Protein AF-A0A2T7WYU6-F1 (afdb_monomer_lite)

pLDDT: mean 73.63, std 10.18, range [45.56, 88.12]

Sequence (166 aa):
MTIEILLGGFVAAFGLLSVIFARQLTDFLVAANYVISAHRGADMNASQGPWSNRILGVLFMAFGTFLIVIGATSAPSPGRSPSQVGEVVGPLIAAAILALIGLIVLFSRRHLAVLAAQRLRTHAGDIYQDPEVDRYARMIVSTFAAWVFILAALFSAIGVIITLGP

Structure (mmCIF, N/CA/C/O backbone):
data_AF-A0A2T7WYU6-F1
#
_entry.id   AF-A0A2T7WYU6-F1
#
loop_
_atom_site.group_PDB
_atom_site.id
_atom_site.type_symbol
_atom_site.label_atom_id
_atom_site.label_alt_id
_atom_site.label_comp_id
_atom_site.label_asym_id
_atom_site.label_entity_id
_atom_site.label_seq_id
_atom_site.pdbx_PDB_ins_code
_atom_site.Cartn_x
_atom_site.Cartn_y
_atom_site.Cartn_z
_atom_site.occupancy
_atom_site.B_iso_or_equiv
_atom_site.auth_seq_id
_atom_site.auth_comp_id
_atom_site.auth_asym_id
_atom_site.auth_atom_id
_atom_site.pdbx_PDB_model_num
ATOM 1 N N . MET A 1 1 ? 9.387 1.358 -22.549 1.00 52.19 1 MET A N 1
ATOM 2 C CA . MET A 1 1 ? 9.444 -0.117 -22.587 1.00 52.19 1 MET A CA 1
ATOM 3 C C . MET A 1 1 ? 9.547 -0.734 -21.193 1.00 52.19 1 MET A C 1
ATOM 5 O O . MET A 1 1 ? 8.622 -1.397 -20.746 1.00 52.19 1 MET A O 1
ATOM 9 N N . THR A 1 2 ? 10.645 -0.523 -20.460 1.00 57.41 2 THR A N 1
ATOM 10 C CA . THR A 1 2 ? 10.868 -1.237 -19.188 1.00 57.41 2 THR A CA 1
ATOM 11 C C . THR A 1 2 ? 9.988 -0.748 -18.036 1.00 57.41 2 THR A C 1
ATOM 13 O O . THR A 1 2 ? 9.547 -1.545 -17.211 1.00 57.41 2 THR A O 1
ATOM 16 N N . ILE A 1 3 ? 9.687 0.554 -17.993 1.00 62.38 3 ILE A N 1
ATOM 17 C CA . ILE A 1 3 ? 8.802 1.129 -16.971 1.00 62.38 3 ILE A CA 1
ATOM 18 C C . ILE A 1 3 ? 7.388 0.553 -17.102 1.00 62.38 3 ILE A C 1
ATOM 20 O O . ILE A 1 3 ? 6.796 0.219 -16.083 1.00 62.38 3 ILE A O 1
ATOM 24 N N . GLU A 1 4 ? 6.865 0.361 -18.321 1.00 63.47 4 GLU A N 1
ATOM 25 C CA . GLU A 1 4 ? 5.532 -0.230 -18.514 1.00 63.47 4 GLU A CA 1
ATOM 26 C C . GLU A 1 4 ? 5.485 -1.701 -18.087 1.00 63.47 4 GLU A C 1
ATOM 28 O O . GLU A 1 4 ? 4.490 -2.129 -17.512 1.00 63.47 4 GLU A O 1
ATOM 33 N N . ILE A 1 5 ? 6.565 -2.463 -18.292 1.00 64.19 5 ILE A N 1
ATOM 34 C CA . ILE A 1 5 ? 6.653 -3.866 -17.859 1.00 64.19 5 ILE A CA 1
ATOM 35 C C . ILE A 1 5 ? 6.751 -3.966 -16.333 1.00 64.19 5 ILE A C 1
ATOM 37 O O . ILE A 1 5 ? 6.051 -4.776 -15.731 1.00 64.19 5 ILE A O 1
ATOM 41 N N . LEU A 1 6 ? 7.584 -3.141 -15.691 1.00 65.56 6 LEU A N 1
ATOM 42 C CA . LEU A 1 6 ? 7.717 -3.131 -14.230 1.00 65.56 6 LEU A CA 1
ATOM 43 C C . LEU A 1 6 ? 6.444 -2.627 -13.549 1.00 65.56 6 LEU A C 1
ATOM 45 O O . LEU A 1 6 ? 5.959 -3.252 -12.607 1.00 65.56 6 LEU A O 1
ATOM 49 N N . LEU A 1 7 ? 5.882 -1.524 -14.046 1.00 70.81 7 LEU A N 1
ATOM 50 C CA . LEU A 1 7 ? 4.621 -0.982 -13.557 1.00 70.81 7 LEU A CA 1
ATOM 51 C C . LEU A 1 7 ? 3.480 -1.966 -13.818 1.00 70.81 7 LEU A C 1
ATOM 53 O O . LEU A 1 7 ? 2.688 -2.233 -12.923 1.00 70.81 7 LEU A O 1
ATOM 57 N N . GLY A 1 8 ? 3.418 -2.556 -15.010 1.00 71.44 8 GLY A N 1
ATOM 58 C CA . GLY A 1 8 ? 2.410 -3.545 -15.373 1.00 71.44 8 GLY A CA 1
ATOM 59 C C . GLY A 1 8 ? 2.498 -4.812 -14.524 1.00 71.44 8 GLY A C 1
ATOM 60 O O . GLY A 1 8 ? 1.487 -5.258 -13.985 1.00 71.44 8 GLY A O 1
ATOM 61 N N . GLY A 1 9 ? 3.706 -5.344 -14.314 1.00 71.75 9 GLY A N 1
ATOM 62 C CA . GLY A 1 9 ? 3.968 -6.480 -13.426 1.00 71.75 9 GLY A CA 1
ATOM 63 C C . GLY A 1 9 ? 3.573 -6.195 -11.982 1.00 71.75 9 GLY A C 1
ATOM 64 O O . GLY A 1 9 ? 2.927 -7.020 -11.338 1.00 71.75 9 GLY A O 1
ATOM 65 N N . PHE A 1 10 ? 3.887 -4.997 -11.491 1.00 76.38 10 PHE A N 1
ATOM 66 C CA . PHE A 1 10 ? 3.485 -4.545 -10.167 1.00 76.38 10 PHE A CA 1
ATOM 67 C C . PHE A 1 10 ? 1.966 -4.442 -10.016 1.00 76.38 10 PHE A C 1
ATOM 69 O O . PHE A 1 10 ? 1.401 -4.991 -9.072 1.00 76.38 10 PHE A O 1
ATOM 76 N N . VAL A 1 11 ? 1.298 -3.764 -10.950 1.00 76.62 11 VAL A N 1
ATOM 77 C CA . VAL A 1 11 ? -0.154 -3.574 -10.904 1.00 76.62 11 VAL A CA 1
ATOM 78 C C . VAL A 1 11 ? -0.876 -4.919 -11.040 1.00 76.62 11 VAL A C 1
ATOM 80 O O . VAL A 1 11 ? -1.857 -5.160 -10.336 1.00 76.62 11 VAL A O 1
ATOM 83 N N . ALA A 1 12 ? -0.342 -5.842 -11.846 1.00 74.62 12 ALA A N 1
ATOM 84 C CA . ALA A 1 12 ? -0.865 -7.197 -11.956 1.00 74.62 12 ALA A CA 1
ATOM 85 C C . ALA A 1 12 ? -0.694 -8.004 -10.659 1.00 74.62 12 ALA A C 1
ATOM 87 O O . ALA A 1 12 ? -1.646 -8.626 -10.189 1.00 74.62 12 ALA A O 1
ATOM 88 N N . ALA A 1 13 ? 0.490 -7.961 -10.042 1.00 77.06 13 ALA A N 1
ATOM 89 C CA . ALA A 1 13 ? 0.745 -8.632 -8.770 1.00 77.06 13 ALA A CA 1
ATOM 90 C C . ALA A 1 13 ? -0.124 -8.063 -7.637 1.00 77.06 13 ALA A C 1
ATOM 92 O O . ALA A 1 13 ? -0.689 -8.826 -6.853 1.00 77.06 13 ALA A O 1
ATOM 93 N N . PHE A 1 14 ? -0.288 -6.738 -7.573 1.00 79.19 14 PHE A N 1
ATOM 94 C CA . PHE A 1 14 ? -1.203 -6.103 -6.629 1.00 79.19 14 PHE A CA 1
ATOM 95 C C . PHE A 1 14 ? -2.639 -6.571 -6.854 1.00 79.19 14 PHE A C 1
ATOM 97 O O . PHE A 1 14 ? -3.278 -7.019 -5.907 1.00 79.19 14 PHE A O 1
ATOM 104 N N . GLY A 1 15 ? -3.115 -6.550 -8.102 1.00 75.38 15 GLY A N 1
ATOM 105 C CA . GLY A 1 15 ? -4.452 -7.026 -8.443 1.00 75.38 15 GLY A CA 1
ATOM 106 C C . GLY A 1 15 ? -4.690 -8.478 -8.019 1.00 75.38 15 GLY A C 1
ATOM 107 O O . GLY A 1 15 ? -5.727 -8.788 -7.431 1.00 75.38 15 GLY A O 1
ATOM 108 N N . LEU A 1 16 ? -3.703 -9.356 -8.224 1.00 80.31 16 LEU A N 1
ATOM 109 C CA . LEU A 1 16 ? -3.763 -10.755 -7.797 1.00 80.31 16 LEU A CA 1
ATOM 110 C C . LEU A 1 16 ? -3.878 -10.881 -6.273 1.00 80.31 16 LEU A C 1
ATOM 112 O O . LEU A 1 16 ? -4.737 -11.610 -5.770 1.00 80.31 16 LEU A O 1
ATOM 116 N N . LEU A 1 17 ? -3.055 -10.139 -5.529 1.00 78.94 17 LEU A N 1
ATOM 117 C CA . LEU A 1 17 ? -3.119 -10.105 -4.068 1.00 78.94 17 LEU A CA 1
ATOM 118 C C . LEU A 1 17 ? -4.460 -9.545 -3.577 1.00 78.94 17 LEU A C 1
ATOM 120 O O . LEU A 1 17 ? -5.030 -10.087 -2.631 1.00 78.94 17 LEU A O 1
ATOM 124 N N . SER A 1 18 ? -5.007 -8.524 -4.241 1.00 80.81 18 SER A N 1
ATOM 125 C CA . SER A 1 18 ? -6.327 -7.966 -3.937 1.00 80.81 18 SER A CA 1
ATOM 126 C C . SER A 1 18 ? -7.460 -8.966 -4.154 1.00 80.81 18 SER A C 1
ATOM 128 O O . SER A 1 18 ? -8.436 -8.932 -3.411 1.00 80.81 18 SER A O 1
ATOM 130 N N . VAL A 1 19 ? -7.340 -9.884 -5.119 1.00 80.88 19 VAL A N 1
ATOM 131 C CA . VAL A 1 19 ? -8.325 -10.958 -5.323 1.00 80.88 19 VAL A CA 1
ATOM 132 C C . VAL A 1 19 ? -8.213 -12.033 -4.241 1.00 80.88 19 VAL A C 1
ATOM 134 O O . VAL A 1 19 ? -9.227 -12.402 -3.638 1.00 80.88 19 VAL A O 1
ATOM 137 N N . ILE A 1 20 ? -6.996 -12.523 -3.981 1.00 81.88 20 ILE A N 1
ATOM 138 C CA . ILE A 1 20 ? -6.746 -13.621 -3.032 1.00 81.88 20 ILE A CA 1
ATOM 139 C C . ILE A 1 20 ? -7.078 -13.186 -1.600 1.00 81.88 20 ILE A C 1
ATOM 141 O O . ILE A 1 20 ? -7.778 -13.893 -0.876 1.00 81.88 20 ILE A O 1
ATOM 145 N N . PHE A 1 21 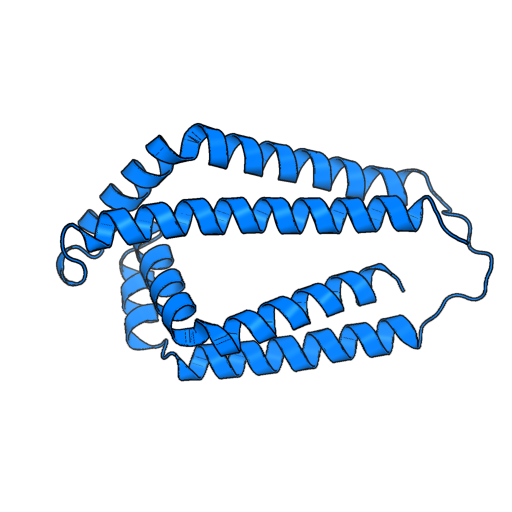? -6.629 -11.994 -1.208 1.00 84.38 21 PHE A N 1
ATOM 146 C CA . PHE A 1 21 ? -6.752 -11.463 0.149 1.00 84.38 21 PHE A CA 1
ATOM 147 C C . PHE A 1 21 ? -7.836 -10.388 0.266 1.00 84.38 21 PHE A C 1
ATOM 149 O O . PHE A 1 21 ? -7.751 -9.499 1.109 1.00 84.38 21 PHE A O 1
ATOM 156 N N . ALA A 1 22 ? -8.872 -10.453 -0.572 1.00 80.38 22 ALA A N 1
ATOM 157 C CA . ALA A 1 22 ? -9.877 -9.397 -0.684 1.00 80.38 22 ALA A CA 1
ATOM 158 C C . ALA A 1 22 ? -10.551 -9.030 0.642 1.00 80.38 22 ALA A C 1
ATOM 160 O O . ALA A 1 22 ? -10.834 -7.861 0.891 1.00 80.38 22 ALA A O 1
ATOM 161 N N . ARG A 1 23 ? -10.804 -10.018 1.508 1.00 80.31 23 ARG A N 1
ATOM 162 C CA . ARG A 1 23 ? -11.423 -9.775 2.817 1.00 80.31 23 ARG A CA 1
ATOM 163 C C . ARG A 1 23 ? -10.468 -9.013 3.733 1.00 80.31 23 ARG A C 1
ATOM 165 O O . ARG A 1 23 ? -10.821 -7.942 4.202 1.00 80.31 23 ARG A O 1
ATOM 172 N N . GLN A 1 24 ? -9.232 -9.494 3.867 1.00 81.62 24 GLN A N 1
ATOM 173 C CA . GLN A 1 24 ? -8.192 -8.839 4.662 1.00 81.62 24 GLN A CA 1
ATOM 174 C C . GLN A 1 24 ? -7.864 -7.435 4.138 1.00 81.62 24 GLN A C 1
ATOM 176 O O . GLN A 1 24 ? -7.609 -6.530 4.927 1.00 81.62 24 GLN A O 1
ATOM 181 N N . LEU A 1 25 ? -7.892 -7.245 2.816 1.00 78.25 25 LEU A N 1
ATOM 182 C CA . LEU A 1 25 ? -7.696 -5.947 2.178 1.00 78.25 25 LEU A CA 1
ATOM 183 C C . LEU A 1 25 ? -8.851 -4.988 2.484 1.00 78.25 25 LEU A C 1
ATOM 185 O O . LEU A 1 25 ? -8.603 -3.819 2.751 1.00 78.25 25 LEU A O 1
ATOM 189 N N . THR A 1 26 ? -10.093 -5.478 2.490 1.00 80.12 26 THR A N 1
ATOM 190 C CA . THR A 1 26 ? -11.270 -4.678 2.871 1.00 80.12 26 THR A CA 1
ATOM 191 C C . THR A 1 26 ? -11.160 -4.226 4.324 1.00 80.12 26 THR A C 1
ATOM 193 O O . THR A 1 26 ? -11.221 -3.030 4.593 1.00 80.12 26 THR A O 1
ATOM 196 N N . ASP A 1 27 ? -10.895 -5.163 5.240 1.00 78.38 27 ASP A N 1
ATOM 197 C CA . ASP A 1 27 ? -10.756 -4.875 6.672 1.00 78.38 27 ASP A CA 1
ATOM 198 C C . ASP A 1 27 ? -9.616 -3.872 6.923 1.00 78.38 27 ASP A C 1
ATOM 200 O O . ASP A 1 27 ? -9.758 -2.927 7.698 1.00 78.38 27 ASP A O 1
ATOM 204 N N . PHE A 1 28 ? -8.498 -4.026 6.204 1.00 80.31 28 PHE A N 1
ATOM 205 C CA . PHE A 1 28 ? -7.383 -3.083 6.229 1.00 80.31 28 PHE A CA 1
ATOM 206 C C . PHE A 1 28 ? -7.772 -1.685 5.733 1.00 80.31 28 PHE A C 1
ATOM 208 O O . PHE A 1 28 ? -7.452 -0.703 6.399 1.00 80.31 28 PHE A O 1
ATOM 215 N N . LEU A 1 29 ? -8.433 -1.574 4.577 1.00 79.12 29 LEU A N 1
ATOM 216 C CA . LEU A 1 29 ? -8.788 -0.286 3.975 1.00 79.12 29 LEU A CA 1
ATOM 217 C C . LEU A 1 29 ? -9.800 0.479 4.829 1.00 79.12 29 LEU A C 1
ATOM 219 O O . LEU A 1 29 ? -9.641 1.686 5.023 1.00 79.12 29 LEU A O 1
ATOM 223 N N . VAL A 1 30 ? -10.798 -0.217 5.372 1.00 80.00 30 VAL A N 1
ATOM 224 C CA . VAL A 1 30 ? -11.782 0.364 6.290 1.00 80.00 30 VAL A CA 1
ATOM 225 C C . VAL A 1 30 ? -11.077 0.863 7.556 1.00 80.00 30 VAL A C 1
ATOM 227 O O . VAL A 1 30 ? -11.162 2.051 7.874 1.00 80.00 30 VAL A O 1
ATOM 230 N N . ALA A 1 31 ? -10.284 0.012 8.218 1.00 76.25 31 ALA A N 1
ATOM 231 C CA . ALA A 1 31 ? -9.547 0.386 9.426 1.00 76.25 31 ALA A CA 1
ATOM 232 C C . ALA A 1 31 ? -8.561 1.548 9.186 1.00 76.25 31 ALA A C 1
ATOM 234 O O . ALA A 1 31 ? -8.472 2.471 9.996 1.00 76.25 31 ALA A O 1
ATOM 235 N N . ALA A 1 32 ? -7.854 1.560 8.052 1.00 78.69 32 ALA A N 1
ATOM 236 C CA . ALA A 1 32 ? -6.951 2.649 7.684 1.00 78.69 32 ALA A CA 1
ATOM 237 C C . ALA A 1 32 ? -7.693 3.982 7.490 1.00 78.69 32 ALA A C 1
ATOM 239 O O . ALA A 1 32 ? -7.177 5.032 7.875 1.00 78.69 32 ALA A O 1
ATOM 240 N N . ASN A 1 33 ? -8.912 3.963 6.947 1.00 81.44 33 ASN A N 1
ATOM 241 C CA . ASN A 1 33 ? -9.697 5.185 6.782 1.00 81.44 33 ASN A CA 1
ATOM 242 C C . ASN A 1 33 ? -10.216 5.725 8.109 1.00 81.44 33 ASN A C 1
ATOM 244 O O . ASN A 1 33 ? -10.158 6.936 8.300 1.00 81.44 33 ASN A O 1
ATOM 248 N N . TYR A 1 34 ? -10.575 4.865 9.063 1.00 77.38 34 TYR A N 1
ATOM 249 C CA . TYR A 1 34 ? -10.875 5.297 10.432 1.00 77.38 34 TYR A CA 1
ATOM 250 C C . TYR A 1 34 ? -9.676 5.956 11.139 1.00 77.38 34 TYR A C 1
ATOM 252 O O . TYR A 1 34 ? -9.865 6.877 11.930 1.00 77.38 34 TYR A O 1
ATOM 260 N N . VAL A 1 35 ? -8.432 5.568 10.823 1.00 77.69 35 VAL A N 1
ATOM 261 C CA . VAL A 1 35 ? -7.228 6.267 11.327 1.00 77.69 35 VAL A CA 1
ATOM 262 C C . VAL A 1 35 ? -7.108 7.690 10.755 1.00 77.69 35 VAL A C 1
ATOM 264 O O . VAL A 1 35 ? -6.616 8.602 11.431 1.00 77.69 35 VAL A O 1
ATOM 267 N N . ILE A 1 36 ? -7.541 7.900 9.510 1.00 77.62 36 ILE A N 1
ATOM 268 C CA . ILE A 1 36 ? -7.458 9.197 8.826 1.00 77.62 36 ILE A CA 1
ATOM 269 C C . ILE A 1 36 ? -8.632 10.104 9.224 1.00 77.62 36 ILE A C 1
ATOM 271 O O . ILE A 1 36 ? -8.410 11.271 9.547 1.00 77.62 36 ILE A O 1
ATOM 275 N N . SER A 1 37 ? -9.866 9.590 9.193 1.00 75.06 37 SER A N 1
ATOM 276 C CA . SER A 1 37 ? -11.101 10.318 9.504 1.00 75.06 37 SER A CA 1
ATOM 277 C C . SER A 1 37 ? -12.274 9.362 9.775 1.00 75.06 37 SER A C 1
ATOM 279 O O . SER A 1 37 ? -12.554 8.484 8.959 1.00 75.06 37 SER A O 1
ATOM 281 N N . ALA A 1 38 ? -13.025 9.590 10.863 1.00 72.06 38 ALA A N 1
ATOM 282 C CA . ALA A 1 38 ? -14.203 8.782 11.213 1.00 72.06 38 ALA A CA 1
ATOM 283 C C . ALA A 1 38 ? -15.261 8.714 10.102 1.00 72.06 38 ALA A C 1
ATOM 285 O O . ALA A 1 38 ? -15.782 7.639 9.821 1.00 72.06 38 ALA A O 1
ATOM 286 N N . HIS A 1 39 ? -15.552 9.843 9.448 1.00 74.88 39 HIS A N 1
ATOM 287 C CA . HIS A 1 39 ? -16.585 9.907 8.409 1.00 74.88 39 HIS A CA 1
ATOM 288 C C . HIS A 1 39 ? -16.217 9.029 7.206 1.00 74.88 39 HIS A C 1
ATOM 290 O O . HIS A 1 39 ? -17.010 8.208 6.762 1.00 74.88 39 HIS A O 1
ATOM 296 N N . ARG A 1 40 ? -14.955 9.112 6.759 1.00 69.38 40 ARG A N 1
ATOM 297 C CA . ARG A 1 40 ? -14.447 8.286 5.653 1.00 69.38 40 ARG A CA 1
ATOM 298 C C . ARG A 1 40 ? -14.454 6.797 5.988 1.00 69.38 40 ARG A C 1
ATOM 300 O O . ARG A 1 40 ? -14.719 5.989 5.107 1.00 69.38 40 ARG A O 1
ATOM 307 N N . GLY A 1 41 ? -14.161 6.438 7.239 1.00 66.62 41 GLY A N 1
ATOM 308 C CA . GLY A 1 41 ? -14.244 5.056 7.711 1.00 66.62 41 GLY A CA 1
ATOM 309 C C . GLY A 1 41 ? -15.669 4.505 7.655 1.00 66.62 41 GLY A C 1
ATOM 310 O O . GLY A 1 41 ? -15.869 3.410 7.135 1.00 66.62 41 GLY A O 1
ATOM 311 N N . ALA A 1 42 ? -16.655 5.283 8.114 1.00 69.38 42 ALA A N 1
ATOM 312 C CA . ALA A 1 42 ? -18.067 4.899 8.092 1.00 69.38 42 ALA A CA 1
ATOM 313 C C . ALA A 1 42 ? -18.607 4.737 6.662 1.00 69.38 42 ALA A C 1
ATOM 315 O O . ALA A 1 42 ? -19.227 3.718 6.356 1.00 69.38 42 ALA A O 1
ATOM 316 N N . ASP A 1 43 ? -18.290 5.678 5.769 1.00 74.88 43 ASP A N 1
ATOM 317 C CA . ASP A 1 43 ? -18.687 5.616 4.359 1.00 74.88 43 ASP A CA 1
ATOM 318 C C . ASP A 1 43 ? -18.069 4.402 3.645 1.00 74.88 43 ASP A C 1
ATOM 320 O O . ASP A 1 43 ? -18.734 3.715 2.863 1.00 74.88 43 ASP A O 1
ATOM 324 N N . MET A 1 44 ? -16.798 4.089 3.926 1.00 70.56 44 MET A N 1
ATOM 325 C CA . MET A 1 44 ? -16.133 2.906 3.370 1.00 70.56 44 MET A CA 1
ATOM 326 C C . MET A 1 44 ? -16.647 1.603 3.966 1.00 70.56 44 MET A C 1
ATOM 328 O O . MET A 1 44 ? -16.815 0.647 3.217 1.00 70.56 44 MET A O 1
ATOM 332 N N . ASN A 1 45 ? -16.945 1.551 5.262 1.00 74.62 45 ASN A N 1
ATOM 333 C CA . ASN A 1 45 ? -17.550 0.372 5.879 1.00 74.62 45 ASN A CA 1
ATOM 334 C C . ASN A 1 45 ? -18.937 0.078 5.278 1.00 74.62 45 ASN A C 1
ATOM 336 O O . ASN A 1 45 ? -19.280 -1.072 5.022 1.00 74.62 45 ASN A O 1
ATOM 340 N N . ALA A 1 46 ? -19.714 1.124 4.983 1.00 66.19 46 ALA A N 1
ATOM 341 C CA . ALA A 1 46 ? -21.035 0.992 4.375 1.00 66.19 46 ALA A CA 1
ATOM 342 C C . ALA A 1 46 ? -20.998 0.566 2.894 1.00 66.19 46 ALA A C 1
ATOM 344 O O . ALA A 1 46 ? -21.958 -0.028 2.405 1.00 66.19 46 ALA A O 1
ATOM 345 N N . SER A 1 47 ? -19.915 0.868 2.167 1.00 74.19 47 SER A N 1
ATOM 346 C CA . SER A 1 47 ? -19.842 0.699 0.705 1.00 74.19 47 SER A CA 1
ATOM 347 C C . SER A 1 47 ? -18.862 -0.373 0.218 1.00 74.19 47 SER A C 1
ATOM 349 O O . SER A 1 47 ? -19.024 -0.882 -0.894 1.00 74.19 47 SER A O 1
ATOM 351 N N . GLN A 1 48 ? -17.851 -0.754 1.007 1.00 72.06 48 GLN A N 1
ATOM 352 C CA . GLN A 1 48 ? -16.833 -1.717 0.583 1.00 72.06 48 GLN A CA 1
ATOM 353 C C . GLN A 1 48 ? -17.128 -3.134 1.073 1.00 72.06 48 GLN A C 1
ATOM 355 O O . GLN A 1 48 ? -16.943 -3.473 2.236 1.00 72.06 48 GLN A O 1
ATOM 360 N N . GLY A 1 49 ? -17.501 -4.005 0.134 1.00 76.56 49 GLY A N 1
ATOM 361 C CA . GLY A 1 49 ? -17.530 -5.453 0.342 1.00 76.56 49 GLY A CA 1
ATOM 362 C C . GLY A 1 49 ? -16.286 -6.155 -0.226 1.00 76.56 49 GLY A C 1
ATOM 363 O O . GLY A 1 49 ? -15.704 -5.673 -1.205 1.00 76.56 49 GLY A O 1
ATOM 364 N N . PRO A 1 50 ? -15.930 -7.361 0.266 1.00 78.62 50 PRO A N 1
ATOM 365 C CA . PRO A 1 50 ? -14.843 -8.168 -0.301 1.00 78.62 50 PRO A CA 1
ATOM 366 C C . PRO A 1 50 ? -14.996 -8.414 -1.806 1.00 78.62 50 PRO A C 1
ATOM 368 O O . PRO A 1 50 ? -14.011 -8.525 -2.528 1.00 78.62 50 PRO A O 1
ATOM 371 N N . TRP A 1 51 ? -16.233 -8.469 -2.301 1.00 83.38 51 TRP A N 1
ATOM 372 C CA . TRP A 1 51 ? -16.523 -8.605 -3.726 1.00 83.38 51 TRP A CA 1
ATOM 373 C C . TRP A 1 51 ? -16.096 -7.375 -4.546 1.00 83.38 51 TRP A C 1
ATOM 375 O O . TRP A 1 51 ? -15.494 -7.540 -5.603 1.00 83.38 51 TRP A O 1
ATOM 385 N N . SER A 1 52 ? -16.296 -6.157 -4.026 1.00 81.69 52 SER A N 1
ATOM 386 C CA . SER A 1 52 ? -15.824 -4.917 -4.663 1.00 81.69 52 SER A CA 1
ATOM 387 C C . SER A 1 52 ? -14.300 -4.916 -4.809 1.00 81.69 52 SER A C 1
ATOM 389 O O . SER A 1 52 ? -13.771 -4.632 -5.881 1.00 81.69 52 SER A O 1
ATOM 391 N N . ASN A 1 53 ? -13.583 -5.328 -3.758 1.00 80.62 53 ASN A N 1
ATOM 392 C CA . ASN A 1 53 ? -12.120 -5.404 -3.790 1.00 80.62 53 ASN A CA 1
ATOM 393 C C . ASN A 1 53 ? -11.594 -6.525 -4.703 1.00 80.62 53 ASN A C 1
ATOM 395 O O . ASN A 1 53 ? -10.545 -6.358 -5.324 1.00 80.62 53 ASN A O 1
ATOM 399 N N . ARG A 1 54 ? -12.344 -7.624 -4.876 1.00 78.75 54 ARG A N 1
ATOM 400 C CA . ARG A 1 54 ? -12.038 -8.632 -5.908 1.00 78.75 54 ARG A CA 1
ATOM 401 C C . ARG A 1 54 ? -12.179 -8.065 -7.313 1.00 78.75 54 ARG A C 1
ATOM 403 O O . ARG A 1 54 ? -11.293 -8.287 -8.127 1.00 78.75 54 ARG A O 1
ATOM 410 N N . ILE A 1 55 ? -13.252 -7.329 -7.601 1.00 84.56 55 ILE A N 1
ATOM 411 C CA . ILE A 1 55 ? -13.448 -6.711 -8.922 1.00 84.56 55 ILE A CA 1
ATOM 412 C C . ILE A 1 55 ? -12.341 -5.711 -9.210 1.00 84.56 55 ILE A C 1
ATOM 414 O O . ILE A 1 55 ? -11.734 -5.765 -10.275 1.00 84.56 55 ILE A O 1
ATOM 418 N N . LEU A 1 56 ? -12.040 -4.844 -8.244 1.00 82.81 56 LEU A N 1
ATOM 419 C CA . LEU A 1 56 ? -10.942 -3.897 -8.360 1.00 82.81 56 LEU A CA 1
ATOM 420 C C . LEU A 1 56 ? -9.612 -4.626 -8.618 1.00 82.81 56 LEU A C 1
ATOM 422 O O . LEU A 1 56 ? -8.853 -4.227 -9.497 1.00 82.81 56 LEU A O 1
ATOM 426 N N . GLY A 1 57 ? -9.367 -5.737 -7.917 1.00 77.94 57 GLY A N 1
ATOM 427 C CA . GLY A 1 57 ? -8.209 -6.598 -8.142 1.00 77.94 57 GLY A CA 1
ATOM 428 C C . GLY A 1 57 ? -8.155 -7.197 -9.551 1.00 77.94 57 GLY A C 1
ATOM 429 O O . GLY A 1 57 ? -7.106 -7.162 -10.187 1.00 77.94 57 GLY A O 1
ATOM 430 N N . VAL A 1 58 ? -9.282 -7.679 -10.086 1.00 85.38 58 VAL A N 1
ATOM 431 C CA . VAL A 1 58 ? -9.380 -8.177 -11.471 1.00 85.38 58 VAL A CA 1
ATOM 432 C C . VAL A 1 58 ? -9.103 -7.069 -12.486 1.00 85.38 58 VAL A C 1
ATOM 434 O O . VAL A 1 58 ? -8.370 -7.300 -13.446 1.00 85.38 58 VAL A O 1
ATOM 437 N N . LEU A 1 59 ? -9.626 -5.862 -12.262 1.00 86.00 59 LEU A N 1
ATOM 438 C CA . LEU A 1 59 ? -9.353 -4.706 -13.118 1.00 86.00 59 LEU A CA 1
ATOM 439 C C . LEU A 1 59 ? -7.870 -4.326 -13.093 1.00 86.00 59 LEU A C 1
ATOM 441 O O . LEU A 1 59 ? -7.285 -4.106 -14.152 1.00 86.00 59 LEU A O 1
ATOM 445 N N . PHE A 1 60 ? -7.241 -4.314 -11.914 1.00 81.06 60 PHE A N 1
ATOM 446 C CA . PHE A 1 60 ? -5.801 -4.090 -11.798 1.00 81.06 60 PHE A CA 1
ATOM 447 C C . PHE A 1 60 ? -4.991 -5.195 -12.480 1.00 81.06 60 PHE A C 1
ATOM 449 O O . PHE A 1 60 ? -4.046 -4.884 -13.195 1.00 81.06 60 PHE A O 1
ATOM 456 N N . MET A 1 61 ? -5.378 -6.468 -12.361 1.00 80.50 61 MET A N 1
ATOM 457 C CA . MET A 1 61 ? -4.727 -7.543 -13.118 1.00 80.50 61 MET A CA 1
ATOM 458 C C . MET A 1 61 ? -4.824 -7.320 -14.624 1.00 80.50 61 MET A C 1
ATOM 460 O O . MET A 1 61 ? -3.799 -7.320 -15.297 1.00 80.50 61 MET A O 1
ATOM 464 N N . ALA A 1 62 ? -6.027 -7.072 -15.145 1.00 78.38 62 ALA A N 1
ATOM 465 C CA . ALA A 1 62 ? -6.240 -6.852 -16.572 1.00 78.38 62 ALA A CA 1
ATOM 466 C C . ALA A 1 62 ? -5.439 -5.647 -17.089 1.00 78.38 62 ALA A C 1
ATOM 468 O O . ALA A 1 62 ? -4.764 -5.741 -18.114 1.00 78.38 62 ALA A O 1
ATOM 469 N N . PHE A 1 63 ? -5.457 -4.535 -16.350 1.00 77.75 63 PHE A N 1
ATOM 470 C CA . PHE A 1 63 ? -4.697 -3.336 -16.691 1.00 77.75 63 PHE A CA 1
ATOM 471 C C . PHE A 1 63 ? -3.182 -3.563 -16.605 1.00 77.75 63 PHE A C 1
ATOM 473 O O . PHE A 1 63 ? -2.447 -3.177 -17.510 1.00 77.75 63 PHE A O 1
ATOM 480 N N . GLY A 1 64 ? -2.706 -4.236 -15.557 1.00 71.81 64 GLY A N 1
ATOM 481 C CA . GLY A 1 64 ? -1.296 -4.574 -15.390 1.00 71.81 64 GLY A CA 1
ATOM 482 C C . GLY A 1 64 ? -0.791 -5.482 -16.510 1.00 71.81 64 GLY A C 1
ATOM 483 O O . GLY A 1 64 ? 0.224 -5.184 -17.135 1.00 71.81 64 GLY A O 1
ATOM 484 N N . THR A 1 65 ? -1.538 -6.535 -16.847 1.00 73.06 65 THR A N 1
ATOM 485 C CA . THR A 1 65 ? -1.231 -7.412 -17.984 1.00 73.06 65 THR A CA 1
ATOM 486 C C . THR A 1 65 ? -1.237 -6.647 -19.306 1.00 73.06 65 THR A C 1
ATOM 488 O O . THR A 1 65 ? -0.338 -6.842 -20.119 1.00 73.06 65 THR A O 1
ATOM 491 N N . PHE A 1 66 ? -2.187 -5.735 -19.515 1.00 76.69 66 PHE A N 1
ATOM 492 C CA . PHE A 1 66 ? -2.220 -4.883 -20.703 1.00 76.69 66 PHE A CA 1
ATOM 493 C C . PHE A 1 66 ? -0.978 -3.985 -20.819 1.00 76.69 66 PHE A C 1
ATOM 495 O O . PHE A 1 66 ? -0.378 -3.913 -21.890 1.00 76.69 66 PHE A O 1
ATOM 502 N N . LEU A 1 67 ? -0.537 -3.367 -19.717 1.00 71.38 67 LEU A N 1
ATOM 503 C CA . LEU A 1 67 ? 0.702 -2.582 -19.679 1.00 71.38 67 LEU A CA 1
ATOM 504 C C . LEU A 1 67 ? 1.943 -3.431 -19.979 1.00 71.38 67 LEU A C 1
ATOM 506 O O . LEU A 1 67 ? 2.827 -2.971 -20.698 1.00 71.38 67 LEU A O 1
ATOM 510 N N . ILE A 1 68 ? 1.998 -4.675 -19.488 1.00 71.25 68 ILE A N 1
ATOM 511 C CA . ILE A 1 68 ? 3.078 -5.616 -19.826 1.00 71.25 68 ILE A CA 1
ATOM 512 C C . ILE A 1 68 ? 3.072 -5.914 -21.326 1.00 71.25 68 ILE A C 1
ATOM 514 O O . ILE A 1 68 ? 4.128 -5.874 -21.949 1.00 71.25 68 ILE A O 1
ATOM 518 N N . VAL A 1 69 ? 1.903 -6.195 -21.911 1.00 70.31 69 VAL A N 1
ATOM 519 C CA . VAL A 1 69 ? 1.773 -6.511 -23.342 1.00 70.31 69 VAL A CA 1
ATOM 520 C C . VAL A 1 69 ? 2.194 -5.318 -24.197 1.00 70.31 69 VAL A C 1
ATOM 522 O O . VAL A 1 69 ? 3.040 -5.491 -25.067 1.00 70.31 69 VAL A O 1
ATOM 525 N N . ILE A 1 70 ? 1.697 -4.107 -23.912 1.00 71.06 70 ILE A N 1
ATOM 526 C CA . ILE A 1 70 ? 2.124 -2.886 -24.616 1.00 71.06 70 ILE A CA 1
ATOM 527 C C . ILE A 1 70 ? 3.623 -2.655 -24.444 1.00 71.06 70 ILE A C 1
ATOM 529 O O . ILE A 1 70 ? 4.316 -2.376 -25.422 1.00 71.06 70 ILE A O 1
ATOM 533 N N . GLY A 1 71 ? 4.135 -2.776 -23.220 1.00 61.97 71 GLY A N 1
ATOM 534 C CA . GLY A 1 71 ? 5.557 -2.625 -22.936 1.00 61.97 71 GLY A CA 1
ATOM 535 C C . GLY A 1 71 ? 6.402 -3.621 -23.730 1.00 61.97 71 GLY A C 1
ATOM 536 O O . GLY A 1 71 ? 7.418 -3.236 -24.298 1.00 61.97 71 GLY A O 1
ATOM 537 N N . ALA A 1 72 ? 5.956 -4.873 -23.849 1.00 64.69 72 ALA A N 1
ATOM 538 C CA . ALA A 1 72 ? 6.635 -5.913 -24.616 1.00 64.69 72 ALA A CA 1
ATOM 539 C C . ALA A 1 72 ? 6.559 -5.688 -26.137 1.00 64.69 72 ALA A C 1
ATOM 541 O O . ALA A 1 72 ? 7.538 -5.945 -26.835 1.00 64.69 72 ALA A O 1
ATOM 542 N N . THR A 1 73 ? 5.435 -5.186 -26.662 1.00 64.69 73 THR A N 1
ATOM 543 C CA . THR A 1 73 ? 5.256 -4.928 -28.104 1.00 64.69 73 THR A CA 1
ATOM 544 C C . THR A 1 73 ? 5.880 -3.614 -28.574 1.00 64.69 73 THR A C 1
ATOM 546 O O . THR A 1 73 ? 6.136 -3.456 -29.763 1.00 64.69 73 THR A O 1
ATOM 549 N N . SER A 1 74 ? 6.145 -2.674 -27.663 1.00 54.69 74 SER A N 1
ATOM 550 C CA . SER A 1 74 ? 6.738 -1.355 -27.954 1.00 54.69 74 SER A CA 1
ATOM 551 C C . SER A 1 74 ? 8.263 -1.350 -27.788 1.00 54.69 74 SER A C 1
ATOM 553 O O . SER A 1 74 ? 8.846 -0.344 -27.371 1.00 54.69 74 SER A O 1
ATOM 555 N N . ALA A 1 75 ? 8.911 -2.493 -28.038 1.00 51.41 75 ALA A N 1
ATOM 556 C CA . ALA A 1 75 ? 10.342 -2.657 -27.832 1.00 51.41 75 ALA A CA 1
ATOM 557 C C . ALA A 1 75 ? 11.145 -1.610 -28.627 1.00 51.41 75 ALA A C 1
ATOM 559 O O . ALA A 1 75 ? 10.911 -1.461 -29.829 1.00 51.41 75 ALA A O 1
ATOM 560 N N . PRO A 1 76 ? 12.087 -0.872 -28.006 1.00 49.34 76 PRO A N 1
ATOM 561 C CA . PRO A 1 76 ? 12.993 -0.037 -28.762 1.00 49.34 76 PRO A CA 1
ATOM 562 C C . PRO A 1 76 ? 13.860 -0.949 -29.628 1.00 49.34 76 PRO A C 1
ATOM 564 O O . PRO A 1 76 ? 14.330 -1.990 -29.164 1.00 49.34 76 PRO A O 1
ATOM 567 N N . SER A 1 77 ? 14.110 -0.531 -30.870 1.00 46.12 77 SER A N 1
ATOM 568 C CA . SER A 1 77 ? 15.232 -1.063 -31.642 1.00 46.12 77 SER A CA 1
ATOM 569 C C . SER A 1 77 ? 16.505 -1.041 -30.782 1.00 46.12 77 SER A C 1
ATOM 571 O O . SER A 1 77 ? 16.702 -0.078 -30.030 1.00 46.12 77 SER A O 1
ATOM 573 N N . PRO A 1 78 ? 17.373 -2.062 -30.888 1.00 45.56 78 PRO A N 1
ATOM 574 C CA . PRO A 1 78 ? 18.621 -2.098 -30.136 1.00 45.56 78 PRO A CA 1
ATOM 575 C C . PRO A 1 78 ? 19.433 -0.823 -30.411 1.00 45.56 78 PRO A C 1
ATOM 577 O O . PRO A 1 78 ? 19.586 -0.442 -31.572 1.00 45.56 78 PRO A O 1
ATOM 580 N N . GLY A 1 79 ? 19.934 -0.160 -29.359 1.00 49.09 79 GLY A N 1
ATOM 581 C CA . GLY A 1 79 ? 20.907 0.934 -29.495 1.00 49.09 79 GLY A CA 1
ATOM 582 C C . GLY A 1 79 ? 20.519 2.329 -28.983 1.00 49.09 79 GLY A C 1
ATOM 583 O O . GLY A 1 79 ? 21.152 3.301 -29.391 1.00 49.09 79 GLY A O 1
ATOM 584 N N . ARG A 1 80 ? 19.524 2.493 -28.098 1.00 51.97 80 ARG A N 1
ATOM 585 C CA . ARG A 1 80 ? 19.275 3.804 -27.460 1.00 51.97 80 ARG A CA 1
ATOM 586 C C . ARG A 1 80 ? 20.069 3.927 -26.155 1.00 51.97 80 ARG A C 1
ATOM 588 O O . ARG A 1 80 ? 19.601 3.496 -25.107 1.00 51.97 80 ARG A O 1
ATOM 595 N N . SER A 1 81 ? 21.254 4.535 -26.218 1.00 54.06 81 SER A N 1
ATOM 596 C CA . SER A 1 81 ? 21.991 4.958 -25.020 1.00 54.06 81 SER A CA 1
ATOM 597 C C . SER A 1 81 ? 21.171 5.993 -24.231 1.00 54.06 81 SER A C 1
ATOM 599 O O . SER A 1 81 ? 20.561 6.857 -24.874 1.00 54.06 81 SER A O 1
ATOM 601 N N . PRO A 1 82 ? 21.161 5.967 -22.883 1.00 54.16 82 PRO A N 1
ATOM 602 C CA . PRO A 1 82 ? 20.476 6.984 -22.083 1.00 54.16 82 PRO A CA 1
ATOM 603 C C . PRO A 1 82 ? 20.986 8.378 -22.469 1.00 54.16 82 PRO A C 1
ATOM 605 O O . PRO A 1 82 ? 22.183 8.656 -22.393 1.00 54.16 82 PRO A O 1
ATOM 608 N N . SER A 1 83 ? 20.091 9.244 -22.953 1.00 55.91 83 SER A N 1
ATOM 609 C CA . SER A 1 83 ? 20.480 10.521 -23.569 1.00 55.91 83 SER A CA 1
ATOM 610 C C . SER A 1 83 ? 20.837 11.600 -22.549 1.00 55.91 83 SER A C 1
ATOM 612 O O . SER A 1 83 ? 21.475 12.588 -22.912 1.00 55.91 83 SER A O 1
ATOM 614 N N . GLN A 1 84 ? 20.434 11.440 -21.283 1.00 56.94 84 GLN A N 1
ATOM 615 C CA . GLN A 1 84 ? 20.687 12.414 -20.222 1.00 56.94 84 GLN A CA 1
ATOM 616 C C . GLN A 1 84 ? 20.876 11.729 -18.862 1.00 56.94 84 GLN A C 1
ATOM 618 O O . GLN A 1 84 ? 20.068 10.903 -18.448 1.00 56.94 84 GLN A O 1
ATOM 623 N N . VAL A 1 85 ? 21.903 12.146 -18.113 1.00 53.41 85 VAL A N 1
ATOM 624 C CA . VAL A 1 85 ? 22.203 11.685 -16.738 1.00 53.41 85 VAL A CA 1
ATOM 625 C C . VAL A 1 85 ? 20.985 11.807 -15.800 1.00 53.41 85 VAL A C 1
ATOM 627 O O . VAL A 1 85 ? 20.812 11.001 -14.886 1.00 53.41 85 VAL A O 1
ATOM 630 N N . GLY A 1 86 ? 20.091 12.770 -16.056 1.00 51.78 86 GLY A N 1
ATOM 631 C CA . GLY A 1 86 ? 18.858 12.967 -15.289 1.00 51.78 86 GLY A CA 1
ATOM 632 C C . GLY A 1 86 ? 17.851 11.810 -15.364 1.00 51.78 86 GLY A C 1
ATOM 633 O O . GLY A 1 86 ? 17.133 11.585 -14.392 1.00 51.78 86 GLY A O 1
ATOM 634 N N . GLU A 1 87 ? 17.833 11.036 -16.456 1.00 58.06 87 GLU A N 1
ATOM 635 C CA . GLU A 1 87 ? 16.900 9.909 -16.655 1.00 58.06 87 GLU A CA 1
ATOM 636 C C . GLU A 1 87 ? 17.198 8.728 -15.715 1.00 58.06 87 GLU A C 1
ATOM 638 O O . GLU A 1 87 ? 16.304 7.963 -15.361 1.00 58.06 87 GLU A O 1
ATOM 643 N N . VAL A 1 88 ? 18.447 8.616 -15.258 1.00 60.66 88 VAL A N 1
ATOM 644 C CA . VAL A 1 88 ? 18.925 7.589 -14.321 1.00 60.66 88 VAL A CA 1
ATOM 645 C C . VAL A 1 88 ? 18.899 8.089 -12.879 1.00 60.66 88 VAL A C 1
ATOM 647 O O . VAL A 1 88 ? 18.465 7.390 -11.961 1.00 60.66 88 VAL A O 1
ATOM 650 N N . VAL A 1 89 ? 19.405 9.307 -12.670 1.00 63.84 89 VAL A N 1
ATOM 651 C CA . VAL A 1 89 ? 19.660 9.845 -11.330 1.00 63.84 89 VAL A CA 1
ATOM 652 C C . VAL A 1 89 ? 18.353 10.176 -10.606 1.00 63.84 89 VAL A C 1
ATOM 654 O O . VAL A 1 89 ? 18.249 9.932 -9.405 1.00 63.84 89 VAL A O 1
ATOM 657 N N . GLY A 1 90 ? 17.327 10.650 -11.322 1.00 65.06 90 GLY A N 1
ATOM 658 C CA . GLY A 1 90 ? 16.015 10.953 -10.741 1.00 65.06 90 GLY A CA 1
ATOM 659 C C . GLY A 1 90 ? 15.350 9.745 -10.060 1.00 65.06 90 GLY A C 1
ATOM 660 O O . GLY A 1 90 ? 15.057 9.819 -8.863 1.00 65.06 90 GLY A O 1
ATOM 661 N N . PRO A 1 91 ? 15.146 8.615 -10.769 1.00 66.25 91 PRO A N 1
ATOM 662 C CA . PRO A 1 91 ? 14.572 7.399 -10.189 1.00 66.25 91 PRO A CA 1
ATOM 663 C C . PRO A 1 91 ? 15.369 6.837 -9.005 1.00 66.25 91 PRO A C 1
ATOM 665 O O . PRO A 1 91 ? 14.772 6.421 -8.015 1.00 66.25 91 PRO A O 1
ATOM 668 N N . LEU A 1 92 ? 16.705 6.872 -9.059 1.00 66.62 92 LEU A N 1
ATOM 669 C CA . LEU A 1 92 ? 17.560 6.390 -7.966 1.00 66.62 92 LEU A CA 1
ATOM 670 C C . LEU A 1 92 ? 17.460 7.267 -6.712 1.00 66.62 92 LEU A C 1
ATOM 672 O O . LEU A 1 92 ? 17.368 6.739 -5.603 1.00 66.62 92 LEU A O 1
ATOM 676 N N . ILE A 1 93 ? 17.426 8.595 -6.867 1.00 72.44 93 ILE A N 1
ATOM 677 C CA . ILE A 1 93 ? 17.208 9.516 -5.742 1.00 72.44 93 ILE A CA 1
ATOM 678 C C . ILE A 1 93 ? 15.816 9.294 -5.140 1.00 72.44 93 ILE A C 1
ATOM 680 O O . ILE A 1 93 ? 15.687 9.187 -3.921 1.00 72.44 93 ILE A O 1
ATOM 684 N N . ALA A 1 94 ? 14.779 9.164 -5.974 1.00 70.69 94 ALA A N 1
ATOM 685 C CA . ALA A 1 94 ? 13.426 8.867 -5.506 1.00 70.69 94 ALA A CA 1
ATOM 686 C C . ALA A 1 94 ? 13.370 7.534 -4.739 1.00 70.69 94 ALA A C 1
ATOM 688 O O . ALA A 1 94 ? 12.784 7.472 -3.657 1.00 70.69 94 ALA A O 1
ATOM 689 N N . ALA A 1 95 ? 14.038 6.492 -5.243 1.00 74.75 95 ALA A N 1
ATOM 690 C CA . ALA A 1 95 ? 14.157 5.204 -4.570 1.00 74.75 95 ALA A CA 1
ATOM 691 C C . ALA A 1 95 ? 14.846 5.320 -3.205 1.00 74.75 95 ALA A C 1
ATOM 693 O O . ALA A 1 95 ? 14.353 4.770 -2.223 1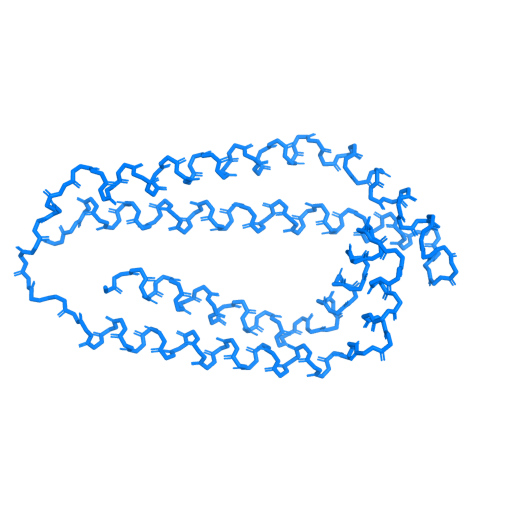.00 74.75 95 ALA A O 1
ATOM 694 N N . ALA A 1 96 ? 15.955 6.061 -3.123 1.00 72.12 96 ALA A N 1
ATOM 695 C CA . ALA A 1 96 ? 16.689 6.268 -1.878 1.00 72.12 96 ALA A CA 1
ATOM 696 C C . ALA A 1 96 ? 15.852 7.024 -0.834 1.00 72.12 96 ALA A C 1
ATOM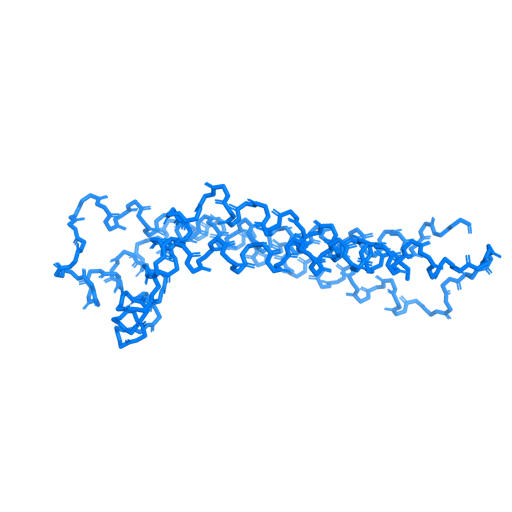 698 O O . ALA A 1 96 ? 15.810 6.624 0.330 1.00 72.12 96 ALA A O 1
ATOM 699 N N . ILE A 1 97 ? 15.135 8.075 -1.250 1.00 78.31 97 ILE A N 1
ATOM 700 C CA . ILE A 1 97 ? 14.229 8.829 -0.373 1.00 78.31 97 ILE A CA 1
ATOM 701 C C . ILE A 1 97 ? 13.094 7.928 0.122 1.00 78.31 97 ILE A C 1
ATOM 703 O O . ILE A 1 97 ? 12.821 7.894 1.321 1.00 78.31 97 ILE A O 1
ATOM 707 N N . LEU A 1 98 ? 12.460 7.158 -0.767 1.00 77.88 98 LEU A N 1
ATOM 708 C CA . LEU A 1 98 ? 11.407 6.215 -0.386 1.00 77.88 98 LEU A CA 1
ATOM 709 C C . LEU A 1 98 ? 11.935 5.146 0.577 1.00 77.88 98 LEU A C 1
ATOM 711 O O . LEU A 1 98 ? 11.307 4.889 1.599 1.00 77.88 98 LEU A O 1
ATOM 715 N N . ALA A 1 99 ? 13.114 4.576 0.324 1.00 74.69 99 ALA A N 1
ATOM 716 C CA . ALA A 1 99 ? 13.736 3.608 1.225 1.00 74.69 99 ALA A CA 1
ATOM 717 C C . ALA A 1 99 ? 14.020 4.213 2.610 1.00 74.69 99 ALA A C 1
ATOM 719 O O . ALA A 1 99 ? 13.767 3.563 3.626 1.00 74.69 99 ALA A O 1
ATOM 720 N N . LEU A 1 100 ? 14.481 5.467 2.667 1.00 80.94 100 LEU A N 1
ATOM 721 C CA . LEU A 1 100 ? 14.697 6.185 3.922 1.00 80.94 100 LEU A CA 1
ATOM 722 C C . LEU A 1 100 ? 13.381 6.414 4.676 1.00 80.94 100 LEU A C 1
ATOM 724 O O . LEU A 1 100 ? 13.317 6.163 5.878 1.00 80.94 100 LEU A O 1
ATOM 728 N N . ILE A 1 101 ? 12.315 6.823 3.981 1.00 79.50 101 ILE A N 1
ATOM 729 C CA . ILE A 1 101 ? 10.973 6.956 4.566 1.00 79.50 101 ILE A CA 1
ATOM 730 C C . ILE A 1 101 ? 10.502 5.604 5.116 1.00 79.50 101 ILE A C 1
ATOM 732 O O . ILE A 1 101 ? 10.049 5.532 6.257 1.00 79.50 101 ILE A O 1
ATOM 736 N N . GLY A 1 102 ? 10.658 4.520 4.352 1.00 74.81 102 GLY A N 1
ATOM 737 C CA . GLY A 1 102 ? 10.307 3.166 4.785 1.00 74.81 102 GLY A CA 1
ATOM 738 C C . GLY A 1 102 ? 11.075 2.737 6.037 1.00 74.81 102 GLY A C 1
ATOM 739 O O . GLY A 1 102 ? 10.486 2.183 6.968 1.00 74.81 102 GLY A O 1
ATOM 740 N N . LEU A 1 103 ? 12.372 3.051 6.106 1.00 81.06 103 LEU A N 1
ATOM 741 C CA . LEU A 1 103 ? 13.210 2.800 7.279 1.00 81.06 103 LEU A CA 1
ATOM 742 C C . LEU A 1 103 ? 12.730 3.597 8.491 1.00 81.06 103 LEU A C 1
ATOM 744 O O . LEU A 1 103 ? 12.565 3.013 9.559 1.00 81.06 103 LEU A O 1
ATOM 748 N N . ILE A 1 104 ? 12.450 4.894 8.334 1.00 81.25 104 ILE A N 1
ATOM 749 C CA . ILE A 1 104 ? 11.905 5.739 9.408 1.00 81.25 104 ILE A CA 1
ATOM 750 C C . ILE A 1 104 ? 10.593 5.143 9.930 1.00 81.25 104 ILE A C 1
ATOM 752 O O . ILE A 1 104 ? 10.436 4.976 11.137 1.00 81.25 104 ILE A O 1
ATOM 756 N N . VAL A 1 105 ? 9.681 4.737 9.041 1.00 78.06 105 VAL A N 1
ATOM 757 C CA . VAL A 1 105 ? 8.419 4.088 9.429 1.00 78.06 105 VAL A CA 1
ATOM 758 C C . VAL A 1 105 ? 8.676 2.786 10.197 1.00 78.06 105 VAL A C 1
ATOM 760 O O . VAL A 1 105 ? 8.025 2.545 11.215 1.00 78.06 105 VAL A O 1
ATOM 763 N N . LEU A 1 106 ? 9.637 1.957 9.772 1.00 80.50 106 LEU A N 1
ATOM 764 C CA . LEU A 1 106 ? 10.002 0.730 10.490 1.00 80.50 106 LEU A CA 1
ATOM 765 C C . LEU A 1 106 ? 10.623 1.004 11.864 1.00 80.50 106 LEU A C 1
ATOM 767 O O . LEU A 1 106 ? 10.276 0.317 12.828 1.00 80.50 106 LEU A O 1
ATOM 771 N N . PHE A 1 107 ? 11.508 1.993 11.985 1.00 82.94 107 PHE A N 1
ATOM 772 C CA . PHE A 1 107 ? 12.096 2.388 13.268 1.00 82.94 107 PHE A CA 1
ATOM 773 C C . PHE A 1 107 ? 11.029 2.944 14.213 1.00 82.94 107 PHE A C 1
ATOM 775 O O . PHE A 1 107 ? 10.966 2.568 15.385 1.00 82.94 107 PHE A O 1
ATOM 782 N N . SER A 1 108 ? 10.113 3.754 13.688 1.00 84.56 108 SER A N 1
ATOM 783 C CA . SER A 1 108 ? 8.994 4.328 14.432 1.00 84.56 108 SER A CA 1
ATOM 784 C C . SER A 1 108 ? 7.796 3.384 14.560 1.00 84.56 108 SER A C 1
ATOM 786 O O . SER A 1 108 ? 6.786 3.781 15.137 1.00 84.56 108 SER A O 1
ATOM 788 N N . ARG A 1 109 ? 7.883 2.124 14.097 1.00 84.12 109 ARG A N 1
ATOM 789 C CA . ARG A 1 109 ? 6.732 1.204 13.991 1.00 84.12 109 ARG A CA 1
ATOM 790 C C . ARG A 1 109 ? 5.944 1.049 15.286 1.00 84.12 109 ARG A C 1
ATOM 792 O O . ARG A 1 109 ? 4.725 0.951 15.254 1.00 84.12 109 ARG A O 1
ATOM 799 N N . ARG A 1 110 ? 6.639 1.024 16.431 1.00 83.81 110 ARG A N 1
ATOM 800 C CA . ARG A 1 110 ? 6.008 0.882 17.751 1.00 83.81 110 ARG A CA 1
ATOM 801 C C . ARG A 1 110 ? 5.201 2.130 18.100 1.00 83.81 110 ARG A C 1
ATOM 803 O O . ARG A 1 110 ? 4.039 2.008 18.460 1.00 83.81 110 ARG A O 1
ATOM 810 N N . HIS A 1 111 ? 5.790 3.311 17.929 1.00 84.00 111 HIS A N 1
ATOM 811 C CA . HIS A 1 111 ? 5.115 4.583 18.186 1.00 84.00 111 HIS A CA 1
ATOM 812 C C . HIS A 1 111 ? 3.959 4.824 17.210 1.00 84.00 111 HIS A C 1
ATOM 814 O O . HIS A 1 111 ? 2.863 5.171 17.637 1.00 84.00 111 HIS A O 1
ATOM 820 N N . LEU A 1 112 ? 4.170 4.568 15.917 1.00 83.88 112 LEU A N 1
ATOM 821 C CA . LEU A 1 112 ? 3.136 4.702 14.892 1.00 83.88 112 LEU A CA 1
ATOM 822 C C . LEU A 1 112 ? 1.977 3.728 15.120 1.00 83.88 112 LEU A C 1
ATOM 824 O O . LEU A 1 112 ? 0.829 4.118 14.947 1.00 83.88 112 LEU A O 1
ATOM 828 N N . ALA A 1 113 ? 2.249 2.492 15.555 1.00 86.00 113 ALA A N 1
ATOM 829 C CA . ALA A 1 113 ? 1.195 1.533 15.873 1.00 86.00 113 ALA A CA 1
ATOM 830 C C . ALA A 1 113 ? 0.378 1.973 17.095 1.00 86.00 113 ALA A C 1
ATOM 832 O O . ALA A 1 113 ? -0.838 1.832 17.082 1.00 86.00 113 ALA A O 1
ATOM 833 N N . VAL A 1 114 ? 1.011 2.559 18.117 1.00 88.12 114 VAL A N 1
ATOM 834 C CA . VAL A 1 114 ? 0.291 3.128 19.269 1.00 88.12 114 VAL A CA 1
ATOM 835 C C . VAL A 1 114 ? -0.586 4.307 18.843 1.00 88.12 114 VAL A C 1
ATOM 837 O O . VAL A 1 114 ? -1.752 4.359 19.223 1.00 88.12 114 VAL A O 1
ATOM 840 N N . LEU A 1 115 ? -0.071 5.217 18.011 1.00 86.44 115 LEU A N 1
ATOM 841 C CA . LEU A 1 115 ? -0.848 6.347 17.489 1.00 86.44 115 LEU A CA 1
ATOM 842 C C . LEU A 1 115 ? -2.015 5.883 16.606 1.00 86.44 115 LEU A C 1
ATOM 844 O O . LEU A 1 115 ? -3.126 6.394 16.729 1.00 86.44 115 LEU A O 1
ATOM 848 N N . ALA A 1 116 ? -1.782 4.896 15.741 1.00 84.19 116 ALA A N 1
ATOM 849 C CA . ALA A 1 116 ? -2.823 4.304 14.908 1.00 84.19 116 ALA A CA 1
ATOM 850 C C . ALA A 1 116 ? -3.886 3.593 15.759 1.00 84.19 116 ALA A C 1
ATOM 852 O O . ALA A 1 116 ? -5.072 3.768 15.499 1.00 84.19 116 ALA A O 1
ATOM 853 N N . ALA A 1 117 ? -3.487 2.863 16.805 1.00 86.31 117 ALA A N 1
ATOM 854 C CA . ALA A 1 117 ? -4.410 2.217 17.737 1.00 86.31 117 ALA A CA 1
ATOM 855 C C . ALA A 1 117 ? -5.248 3.246 18.503 1.00 86.31 117 ALA A C 1
ATOM 857 O O . ALA A 1 117 ? -6.464 3.109 18.580 1.00 86.31 117 ALA A O 1
ATOM 858 N N . GLN A 1 118 ? -4.628 4.318 19.006 1.00 86.50 118 GLN A N 1
ATOM 859 C CA . GLN A 1 118 ? -5.346 5.423 19.647 1.00 86.50 118 GLN A CA 1
ATOM 860 C C . GLN A 1 118 ? -6.376 6.040 18.698 1.00 86.50 118 GLN A C 1
ATOM 862 O O . GLN A 1 118 ? -7.530 6.200 19.082 1.00 86.50 118 GLN A O 1
ATOM 867 N N . ARG A 1 119 ? -5.994 6.315 17.444 1.00 84.31 119 ARG A N 1
ATOM 868 C CA . ARG A 1 119 ? -6.925 6.854 16.445 1.00 84.31 119 ARG A CA 1
ATOM 869 C C . ARG A 1 119 ? -8.036 5.882 16.058 1.00 84.31 119 ARG A C 1
ATOM 871 O O . ARG A 1 119 ? -9.151 6.324 15.801 1.00 84.31 119 ARG A O 1
ATOM 878 N N . LEU A 1 120 ? -7.759 4.584 16.006 1.00 84.38 120 LEU A N 1
ATOM 879 C CA . LEU A 1 120 ? -8.784 3.566 15.777 1.00 84.38 120 LEU A CA 1
ATOM 880 C C . LEU A 1 120 ? -9.780 3.521 16.937 1.00 84.38 120 LEU A C 1
ATOM 882 O O . LEU A 1 120 ? -10.978 3.546 16.689 1.00 84.38 120 LEU A O 1
ATOM 886 N N . ARG A 1 121 ? -9.313 3.555 18.191 1.00 86.69 121 ARG A N 1
ATOM 887 C CA . ARG A 1 121 ? -10.197 3.606 19.371 1.00 86.69 121 ARG A CA 1
ATOM 888 C C . ARG A 1 121 ? -11.092 4.839 19.367 1.00 86.69 121 ARG A C 1
ATOM 890 O O . ARG A 1 121 ? -12.271 4.731 19.677 1.00 86.69 121 ARG A O 1
ATOM 897 N N . THR A 1 122 ? -10.553 6.004 19.004 1.00 84.44 122 THR A N 1
ATOM 898 C CA . THR A 1 122 ? -11.331 7.252 19.010 1.00 84.44 122 THR A CA 1
ATOM 899 C C . THR A 1 122 ? -12.384 7.315 17.910 1.00 84.44 122 THR A C 1
ATOM 901 O O . THR A 1 122 ? -13.404 7.965 18.105 1.00 84.44 122 THR A O 1
ATOM 904 N N . HIS A 1 123 ? -12.142 6.691 16.753 1.00 82.94 123 HIS A N 1
ATOM 905 C CA . HIS A 1 123 ? -13.020 6.826 15.584 1.00 82.94 123 HIS A CA 1
ATOM 906 C C . HIS A 1 123 ? -13.851 5.575 15.265 1.00 82.94 123 HIS A C 1
ATOM 908 O O . HIS A 1 123 ? -14.787 5.686 14.481 1.00 82.94 123 HIS A O 1
ATOM 914 N N . ALA A 1 124 ? -13.501 4.412 15.821 1.00 75.56 124 ALA A N 1
ATOM 915 C CA . ALA A 1 124 ? -14.124 3.118 15.526 1.00 75.56 124 ALA A CA 1
ATOM 916 C C . ALA A 1 124 ? -14.239 2.207 16.768 1.00 75.56 124 ALA A C 1
ATOM 918 O O . ALA A 1 124 ? -14.281 0.981 16.642 1.00 75.56 124 ALA A O 1
ATOM 919 N N . GLY A 1 125 ? -14.232 2.785 17.976 1.00 73.88 125 GLY A N 1
ATOM 920 C CA . GLY A 1 125 ? -14.297 2.037 19.241 1.00 73.88 125 GLY A CA 1
ATOM 921 C C . GLY A 1 125 ? -15.619 1.294 19.481 1.00 73.88 125 GLY A C 1
ATOM 922 O O . GLY A 1 125 ? -15.699 0.450 20.366 1.00 73.88 125 GLY A O 1
ATOM 923 N N . ASP A 1 126 ? -16.643 1.589 18.687 1.00 76.00 126 ASP A N 1
ATOM 924 C CA . ASP A 1 126 ? -17.924 0.887 18.606 1.00 76.00 126 ASP A CA 1
ATOM 925 C C . ASP A 1 126 ? -17.875 -0.366 17.712 1.00 76.00 126 ASP A C 1
ATOM 927 O O . ASP A 1 126 ? -18.675 -1.283 17.895 1.00 76.00 126 ASP A O 1
ATOM 931 N N . ILE A 1 127 ? -16.928 -0.426 16.770 1.00 74.44 127 ILE A N 1
ATOM 932 C CA . ILE A 1 127 ? -16.799 -1.504 15.777 1.00 74.44 127 ILE A CA 1
ATOM 933 C C . ILE A 1 127 ? -15.708 -2.507 16.168 1.00 74.44 127 ILE A C 1
ATOM 935 O O . ILE A 1 127 ? -15.884 -3.708 15.969 1.00 74.44 127 ILE A O 1
ATOM 939 N N . TYR A 1 128 ? -14.585 -2.041 16.723 1.00 76.75 128 TY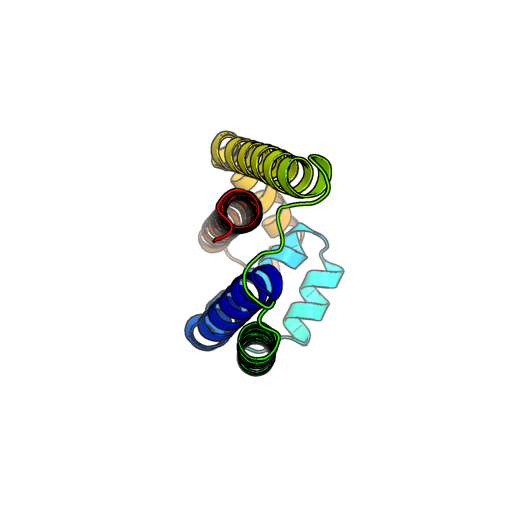R A N 1
ATOM 940 C CA . TYR A 1 128 ? -13.427 -2.886 17.032 1.00 76.75 128 TYR A CA 1
ATOM 941 C C . TYR A 1 128 ? -13.183 -3.008 18.540 1.00 76.75 128 TYR A C 1
ATOM 943 O O . TYR A 1 128 ? -13.112 -2.006 19.249 1.00 76.75 128 TYR A O 1
ATOM 951 N N . GLN A 1 129 ? -12.981 -4.240 19.022 1.00 78.94 129 GLN A N 1
ATOM 952 C CA . GLN A 1 129 ? -12.656 -4.529 20.427 1.00 78.94 129 GLN A CA 1
ATOM 953 C C . GLN A 1 129 ? -11.140 -4.602 20.687 1.00 78.94 129 GLN A C 1
ATOM 955 O O . GLN A 1 129 ? -10.324 -4.727 19.771 1.00 78.94 129 GLN A O 1
ATOM 960 N N . ASP A 1 130 ? -10.747 -4.542 21.962 1.00 61.75 130 ASP A N 1
ATOM 961 C CA . ASP A 1 130 ? -9.382 -4.200 22.389 1.00 61.75 130 ASP A CA 1
ATOM 962 C C . ASP A 1 130 ? -8.302 -5.309 22.400 1.00 61.75 130 ASP A C 1
ATOM 964 O O . ASP A 1 130 ? -7.241 -5.115 22.989 1.00 61.75 130 ASP A O 1
ATOM 968 N N . PRO A 1 131 ? -8.438 -6.423 21.660 1.00 77.56 131 PRO A N 1
ATOM 969 C CA . PRO A 1 131 ? -7.241 -7.022 21.061 1.00 77.56 131 PRO A CA 1
ATOM 970 C C . PRO A 1 131 ? -7.160 -6.806 19.544 1.00 77.56 131 PRO A C 1
ATOM 972 O O . PRO A 1 131 ? -6.077 -6.898 18.958 1.00 77.56 131 PRO A O 1
ATOM 975 N N . GLU A 1 132 ? -8.278 -6.501 18.887 1.00 80.62 132 GLU A N 1
ATOM 976 C CA . GLU A 1 132 ? -8.354 -6.348 17.434 1.00 80.62 132 GLU A CA 1
ATOM 977 C C . GLU A 1 132 ? -7.769 -5.014 16.977 1.00 80.62 132 GLU A C 1
ATOM 979 O O . GLU A 1 132 ? -6.994 -4.985 16.020 1.00 80.62 132 GLU A O 1
ATOM 984 N N . VAL A 1 133 ? -8.043 -3.931 17.707 1.00 83.00 133 VAL A N 1
ATOM 985 C CA . VAL A 1 133 ? -7.497 -2.590 17.438 1.00 83.00 133 VAL A CA 1
ATOM 986 C C . VAL A 1 133 ? -5.970 -2.621 17.334 1.00 83.00 133 VAL A C 1
ATOM 988 O O . VAL A 1 133 ? -5.399 -2.170 16.340 1.00 83.00 133 VAL A O 1
ATOM 991 N N . ASP A 1 134 ? -5.290 -3.194 18.329 1.00 85.44 134 ASP A N 1
ATOM 992 C CA . ASP A 1 134 ? -3.823 -3.240 18.363 1.00 85.44 134 ASP A CA 1
ATOM 993 C C . ASP A 1 134 ? -3.247 -4.155 17.271 1.00 85.44 134 ASP A C 1
ATOM 995 O O . ASP A 1 134 ? -2.115 -3.971 16.803 1.00 85.44 134 ASP A O 1
ATOM 999 N N . ARG A 1 135 ? -4.002 -5.176 16.849 1.00 85.12 135 ARG A N 1
ATOM 1000 C CA . ARG A 1 135 ? -3.635 -6.029 15.714 1.00 85.12 135 ARG A CA 1
ATOM 1001 C C . ARG A 1 135 ? -3.744 -5.256 14.399 1.00 85.12 135 ARG A C 1
ATOM 1003 O O . ARG A 1 135 ? -2.772 -5.251 13.642 1.00 85.12 135 ARG A O 1
ATOM 1010 N N . TYR A 1 136 ? -4.863 -4.580 14.148 1.00 83.44 136 TYR A N 1
ATOM 1011 C CA . TYR A 1 136 ? -5.074 -3.796 12.929 1.00 83.44 136 TYR A CA 1
ATOM 1012 C C . TYR A 1 136 ? -4.126 -2.605 12.844 1.00 83.44 136 TYR A C 1
ATOM 1014 O O . TYR A 1 136 ? -3.529 -2.389 11.797 1.00 83.44 136 TYR A O 1
ATOM 1022 N N . ALA A 1 137 ? -3.879 -1.894 13.942 1.00 83.50 137 ALA A N 1
ATOM 1023 C CA . ALA A 1 137 ? -2.929 -0.788 13.972 1.00 83.50 137 ALA A CA 1
ATOM 1024 C C . ALA A 1 137 ? -1.505 -1.225 13.585 1.00 83.50 137 ALA A C 1
ATOM 1026 O O . ALA A 1 137 ? -0.850 -0.582 12.762 1.00 83.50 137 ALA A O 1
ATOM 1027 N N . ARG A 1 138 ? -1.033 -2.363 14.117 1.00 87.38 138 ARG A N 1
ATOM 1028 C CA . ARG A 1 138 ? 0.262 -2.945 13.721 1.00 87.38 138 ARG A CA 1
ATOM 1029 C C . ARG A 1 138 ? 0.267 -3.386 12.264 1.00 87.38 138 ARG A C 1
ATOM 1031 O O . ARG A 1 138 ? 1.242 -3.112 11.570 1.00 87.38 138 ARG A O 1
ATOM 1038 N N . MET A 1 139 ? -0.810 -4.033 11.813 1.00 84.81 139 MET A N 1
ATOM 1039 C CA . MET A 1 139 ? -0.971 -4.454 10.422 1.00 84.81 139 MET A CA 1
ATOM 1040 C C . MET A 1 139 ? -0.960 -3.255 9.473 1.00 84.81 139 MET A C 1
ATOM 1042 O O . MET A 1 139 ? -0.368 -3.337 8.401 1.00 84.81 139 MET A O 1
ATOM 1046 N N . ILE A 1 140 ? -1.551 -2.127 9.872 1.00 83.44 140 ILE A N 1
ATOM 1047 C CA . ILE A 1 140 ? -1.595 -0.928 9.043 1.00 83.44 140 ILE A CA 1
ATOM 1048 C C . ILE A 1 140 ? -0.203 -0.340 8.860 1.00 83.44 140 ILE A C 1
ATOM 1050 O O . ILE A 1 140 ? 0.227 -0.097 7.734 1.00 83.44 140 ILE A O 1
ATOM 1054 N N . VAL A 1 141 ? 0.524 -0.168 9.962 1.00 83.44 141 VAL A N 1
ATOM 1055 C CA . VAL A 1 141 ? 1.875 0.400 9.938 1.00 83.44 141 VAL A CA 1
ATOM 1056 C C . VAL A 1 141 ? 2.853 -0.512 9.195 1.00 83.44 141 VAL A C 1
ATOM 1058 O O . VAL A 1 141 ? 3.670 -0.020 8.417 1.00 83.44 141 VAL A O 1
ATOM 1061 N N . SER A 1 142 ? 2.766 -1.834 9.381 1.00 81.88 142 SER A N 1
ATOM 1062 C CA . SER A 1 142 ? 3.630 -2.779 8.663 1.00 81.88 142 SER A CA 1
ATOM 1063 C C . SER A 1 142 ? 3.318 -2.827 7.169 1.00 81.88 142 SER A C 1
ATOM 1065 O O . SER A 1 142 ? 4.244 -2.828 6.361 1.00 81.88 142 SER A O 1
ATOM 1067 N N . THR A 1 143 ? 2.036 -2.811 6.798 1.00 81.56 143 THR A N 1
ATOM 1068 C CA . THR A 1 143 ? 1.602 -2.803 5.396 1.00 81.56 143 THR A CA 1
ATOM 1069 C C . THR A 1 143 ? 2.041 -1.513 4.710 1.00 81.56 143 THR A C 1
ATOM 1071 O O . THR A 1 143 ? 2.594 -1.566 3.616 1.00 81.56 143 THR A O 1
ATOM 1074 N N . PHE A 1 144 ? 1.896 -0.360 5.369 1.00 78.25 144 PHE A N 1
ATOM 1075 C CA . PHE A 1 144 ? 2.380 0.917 4.844 1.00 78.25 144 PHE A CA 1
ATOM 1076 C C . PHE A 1 144 ? 3.899 0.917 4.625 1.00 78.25 144 PHE A C 1
ATOM 1078 O O . PHE A 1 144 ? 4.363 1.285 3.548 1.00 78.25 144 PHE A O 1
ATOM 1085 N N . ALA A 1 145 ? 4.679 0.439 5.602 1.00 74.56 145 ALA A N 1
ATOM 1086 C CA . ALA A 1 145 ? 6.128 0.318 5.454 1.00 74.56 145 ALA A CA 1
ATOM 1087 C C . ALA A 1 145 ? 6.506 -0.591 4.273 1.00 74.56 145 ALA A C 1
ATOM 1089 O O . ALA A 1 145 ? 7.334 -0.212 3.447 1.00 74.56 145 ALA A O 1
ATOM 1090 N N . ALA A 1 146 ? 5.872 -1.764 4.165 1.00 79.25 146 ALA A N 1
ATOM 1091 C CA . ALA A 1 146 ? 6.110 -2.708 3.076 1.00 79.25 146 ALA A CA 1
ATOM 1092 C C . ALA A 1 146 ? 5.832 -2.075 1.704 1.00 79.25 146 ALA A C 1
ATOM 1094 O O . ALA A 1 146 ? 6.653 -2.203 0.798 1.00 79.25 146 ALA A O 1
ATOM 1095 N N . TRP A 1 147 ? 4.735 -1.325 1.568 1.00 77.31 147 TRP A N 1
ATOM 1096 C CA . TRP A 1 147 ? 4.408 -0.607 0.333 1.00 77.31 147 TRP A CA 1
ATOM 1097 C C . TRP A 1 147 ? 5.464 0.422 -0.058 1.00 77.31 147 TRP A C 1
ATOM 1099 O O . TRP A 1 147 ? 5.859 0.481 -1.222 1.00 77.31 147 TRP A O 1
ATOM 1109 N N . VAL A 1 148 ? 5.966 1.195 0.907 1.00 75.69 148 VAL A N 1
ATOM 1110 C CA . VAL A 1 148 ? 7.023 2.184 0.660 1.00 75.69 148 VAL A CA 1
ATOM 1111 C C . VAL A 1 148 ? 8.312 1.510 0.169 1.00 75.69 148 VAL A C 1
ATOM 1113 O O . VAL A 1 148 ? 8.934 2.004 -0.772 1.00 75.69 148 VAL A O 1
ATOM 1116 N N . PHE A 1 149 ? 8.685 0.353 0.726 1.00 75.94 149 PHE A N 1
ATOM 1117 C CA . PHE A 1 149 ? 9.846 -0.407 0.247 1.00 75.94 149 PHE A CA 1
ATOM 1118 C C . PHE A 1 149 ? 9.646 -1.012 -1.139 1.00 75.94 149 PHE A C 1
ATOM 1120 O O . PHE A 1 149 ? 10.578 -0.992 -1.941 1.00 75.94 149 PHE A O 1
ATOM 1127 N N . ILE A 1 150 ? 8.454 -1.529 -1.447 1.00 77.31 150 ILE A N 1
ATOM 1128 C CA . ILE A 1 150 ? 8.164 -2.066 -2.782 1.00 77.31 150 ILE A CA 1
ATOM 1129 C C . ILE A 1 150 ? 8.261 -0.949 -3.829 1.00 77.31 150 ILE A C 1
ATOM 1131 O O . ILE A 1 150 ? 8.885 -1.141 -4.870 1.00 77.31 150 ILE A O 1
ATOM 1135 N N . LEU A 1 151 ? 7.721 0.239 -3.537 1.00 75.31 151 LEU A N 1
ATOM 1136 C CA . LEU A 1 151 ? 7.870 1.403 -4.413 1.00 75.31 151 LEU A CA 1
ATOM 1137 C C . LEU A 1 151 ? 9.343 1.796 -4.573 1.00 75.31 151 LEU A C 1
ATOM 1139 O O . LEU A 1 151 ? 9.799 1.974 -5.699 1.00 75.31 151 LEU A O 1
ATOM 1143 N N . ALA A 1 152 ? 10.109 1.859 -3.481 1.00 73.38 152 ALA A N 1
ATOM 1144 C CA . ALA A 1 152 ? 11.544 2.134 -3.545 1.00 73.38 152 ALA A CA 1
ATOM 1145 C C . ALA A 1 152 ? 12.289 1.125 -4.439 1.00 73.38 152 ALA A C 1
ATOM 1147 O O . ALA A 1 152 ? 13.099 1.519 -5.277 1.00 73.38 152 ALA A O 1
ATOM 1148 N N . ALA A 1 153 ? 11.982 -0.168 -4.307 1.00 74.12 153 ALA A N 1
ATOM 1149 C CA . ALA A 1 153 ? 12.571 -1.223 -5.125 1.00 74.12 153 ALA A CA 1
ATOM 1150 C C . ALA A 1 153 ? 12.211 -1.074 -6.611 1.00 74.12 153 ALA A C 1
ATOM 1152 O O . ALA A 1 153 ? 13.079 -1.253 -7.461 1.00 74.12 153 ALA A O 1
ATOM 1153 N N . LEU A 1 154 ? 10.973 -0.690 -6.935 1.00 74.31 154 LEU A N 1
ATOM 1154 C CA . LEU A 1 154 ? 10.550 -0.429 -8.315 1.00 74.31 154 LEU A CA 1
ATOM 1155 C C . LEU A 1 154 ? 11.276 0.771 -8.920 1.00 74.31 154 LEU A C 1
ATOM 1157 O O . LEU A 1 154 ? 11.802 0.662 -10.023 1.00 74.31 154 LEU A O 1
ATOM 1161 N N . PHE A 1 155 ? 11.360 1.891 -8.199 1.00 69.62 155 PHE A N 1
ATOM 1162 C CA . PHE A 1 155 ? 12.103 3.068 -8.660 1.00 69.62 155 PHE A CA 1
ATOM 1163 C C . PHE A 1 155 ? 13.599 2.768 -8.836 1.00 69.62 155 PHE A C 1
ATOM 1165 O O . PHE A 1 155 ? 14.209 3.220 -9.806 1.00 69.62 155 PHE A O 1
ATOM 1172 N N . SER A 1 156 ? 14.172 1.947 -7.951 1.00 69.62 156 SER A N 1
ATOM 1173 C CA . SER A 1 156 ? 15.555 1.477 -8.067 1.00 69.62 156 SER A CA 1
ATOM 1174 C C . SER A 1 156 ? 15.744 0.581 -9.295 1.00 69.62 156 SER A C 1
ATOM 1176 O O . SER A 1 156 ? 16.650 0.814 -10.091 1.00 69.62 156 SER A O 1
ATOM 1178 N N . ALA A 1 157 ? 14.848 -0.388 -9.515 1.00 67.50 157 ALA A N 1
ATOM 1179 C CA . ALA A 1 157 ? 14.875 -1.266 -10.683 1.00 67.50 157 ALA A CA 1
ATOM 1180 C C . ALA A 1 157 ? 14.739 -0.483 -11.998 1.00 67.50 157 ALA A C 1
ATOM 1182 O O . ALA A 1 157 ? 15.438 -0.782 -12.964 1.00 67.50 157 ALA A O 1
ATOM 1183 N N . ILE A 1 158 ? 13.900 0.559 -12.025 1.00 66.94 158 ILE A N 1
ATOM 1184 C CA . ILE A 1 158 ? 13.802 1.488 -13.158 1.00 66.94 158 ILE A CA 1
ATOM 1185 C C . ILE A 1 158 ? 15.156 2.164 -13.403 1.00 66.94 158 ILE A C 1
ATOM 1187 O O . ILE A 1 158 ? 15.649 2.128 -14.527 1.00 66.94 158 ILE A O 1
ATOM 1191 N N . GLY A 1 159 ? 15.786 2.719 -12.363 1.00 62.03 159 GLY A N 1
ATOM 1192 C CA . GLY A 1 159 ? 17.103 3.350 -12.476 1.00 62.03 159 GLY A CA 1
ATOM 1193 C C . GLY A 1 159 ? 18.182 2.400 -13.006 1.00 62.03 159 GLY A C 1
ATOM 1194 O O . GLY A 1 159 ? 18.892 2.742 -13.948 1.00 62.03 159 GLY A O 1
ATOM 1195 N N . VAL A 1 160 ? 18.252 1.181 -12.459 1.00 63.75 160 VAL A N 1
ATOM 1196 C CA . VAL A 1 160 ? 19.233 0.153 -12.845 1.00 63.75 160 VAL A CA 1
ATOM 1197 C C . VAL A 1 160 ? 19.051 -0.293 -14.297 1.00 63.75 160 VAL A C 1
ATOM 1199 O O . VAL A 1 160 ? 20.030 -0.416 -15.033 1.00 63.75 160 VAL A O 1
ATOM 1202 N N . ILE A 1 161 ? 17.815 -0.501 -14.752 1.00 62.44 161 ILE A N 1
ATOM 1203 C CA . ILE A 1 161 ? 17.580 -0.947 -16.131 1.00 62.44 161 ILE A CA 1
ATOM 1204 C C . ILE A 1 161 ? 17.843 0.179 -17.140 1.00 62.44 161 ILE A C 1
ATOM 1206 O O . ILE A 1 161 ? 18.321 -0.097 -18.236 1.00 62.44 161 ILE A O 1
ATOM 1210 N N . ILE A 1 162 ? 17.610 1.444 -16.776 1.00 61.44 162 ILE A N 1
ATOM 1211 C CA . ILE A 1 162 ? 18.000 2.582 -17.625 1.00 61.44 162 ILE A CA 1
ATOM 1212 C C . ILE A 1 162 ? 19.535 2.675 -17.731 1.00 61.44 162 ILE A C 1
ATOM 1214 O O . ILE A 1 162 ? 20.050 2.991 -18.800 1.00 61.44 162 ILE A O 1
ATOM 1218 N N . THR A 1 163 ? 20.280 2.362 -16.660 1.00 59.06 163 THR A N 1
ATOM 1219 C CA . THR A 1 163 ? 21.760 2.360 -16.686 1.00 59.06 163 THR A CA 1
ATOM 1220 C C . THR A 1 163 ? 22.391 1.183 -17.418 1.00 59.06 163 THR A C 1
ATOM 1222 O O . THR A 1 163 ? 23.452 1.350 -18.007 1.00 59.06 163 THR A O 1
ATOM 1225 N N . LEU A 1 164 ? 21.774 0.002 -17.352 1.00 52.31 164 LEU A N 1
ATOM 1226 C CA . LEU A 1 164 ? 22.300 -1.255 -17.897 1.00 52.31 164 LEU A CA 1
ATOM 1227 C C . LEU A 1 164 ? 21.680 -1.599 -19.258 1.00 52.31 164 LEU A C 1
ATOM 1229 O O . LEU A 1 164 ? 21.558 -2.780 -19.574 1.00 52.31 164 LEU A O 1
ATOM 1233 N N . GLY A 1 165 ? 21.230 -0.601 -20.029 1.00 47.75 165 GLY A N 1
ATOM 1234 C CA . GLY A 1 165 ? 20.651 -0.839 -21.355 1.00 47.75 165 GLY A CA 1
ATOM 1235 C C . GLY A 1 165 ? 21.516 -1.803 -22.191 1.00 47.75 165 GLY A C 1
ATOM 1236 O O . GLY A 1 165 ? 22.736 -1.802 -22.011 1.00 47.75 165 GLY A O 1
ATOM 1237 N N . PRO A 1 166 ? 20.914 -2.651 -23.048 1.00 46.75 166 PRO A N 1
ATOM 1238 C CA . PRO A 1 166 ? 21.685 -3.524 -23.929 1.00 46.75 166 PRO A CA 1
ATOM 1239 C C . PRO A 1 166 ? 22.605 -2.729 -24.861 1.00 46.75 166 PRO A C 1
ATOM 1241 O O . PRO A 1 166 ? 22.199 -1.624 -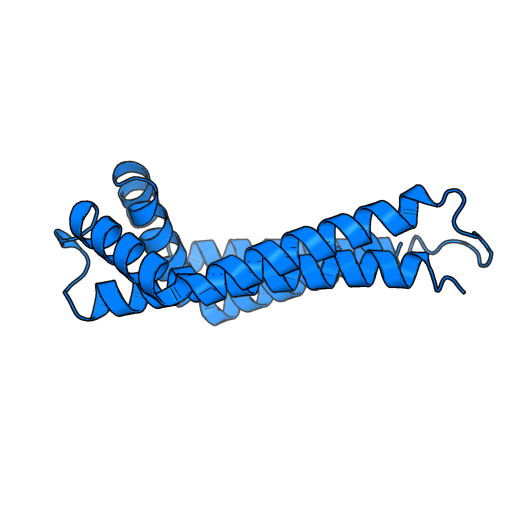25.298 1.00 46.75 166 PRO A O 1
#

Foldseek 3Di:
DVLLLLQLVVLLVQLVCLQVCLVVVLVLVLLVLLLVPLVSSVVSVVPDDSVVSNVVSVVSNVSSVVSNVCVVVVDDDADDQLPDPCQQVVLLVLLVVLLVVLVV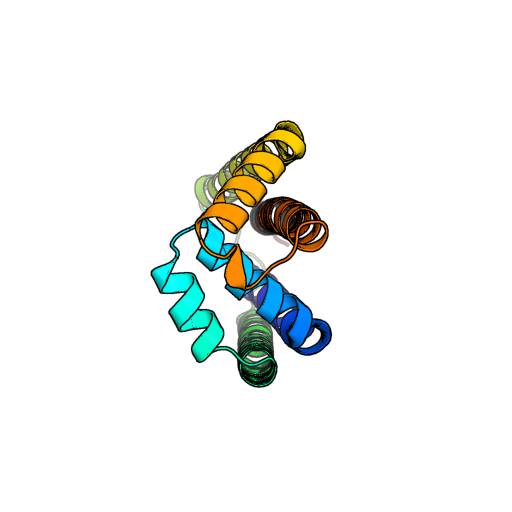LVVCLVVQLVSSLVSSCVRPVVPDDVVRSSVSSSVNSVVVSVVSNSSSVSSNVSSVCSNVGD

Radius of gyration: 19.21 Å; chains: 1; bounding box: 43×27×54 Å

Secondary structure (DSSP, 8-state):
-HHHHHHHHHHHHHHHHHHHTHHHHHHHHHHHHHHH-HHHHHHHHHH--HHHHHHHHHHHHHHHHHHHHHHHHTPPPS----S-THHHHHHHHHHHHHHHHHHHHHHTHHHHHHHHHHHHHHHHTTT--TTHHHHHHHHHHHHHHHHHHHHHHHHHHHHHHHHT--